Protein AF-A0A3M2B7I1-F1 (afdb_monomer_lite)

Structure (mmCIF, N/CA/C/O backbone):
data_AF-A0A3M2B7I1-F1
#
_entry.id   AF-A0A3M2B7I1-F1
#
loop_
_atom_site.group_PDB
_atom_site.id
_atom_site.type_symbol
_atom_site.label_atom_id
_atom_site.label_alt_id
_atom_site.label_comp_id
_atom_site.label_asym_id
_atom_site.label_entity_id
_atom_site.label_seq_id
_atom_site.pdbx_PDB_ins_code
_atom_site.Cartn_x
_atom_site.Cartn_y
_atom_site.Cartn_z
_atom_site.occupancy
_atom_site.B_iso_or_equiv
_atom_site.auth_seq_id
_atom_site.auth_comp_id
_atom_site.auth_asym_id
_atom_site.auth_atom_id
_atom_site.pdbx_PDB_model_num
ATOM 1 N N . MET A 1 1 ? -0.253 -4.538 -12.760 1.00 85.25 1 MET A N 1
ATOM 2 C CA . MET A 1 1 ? -0.481 -3.279 -12.029 1.00 85.25 1 MET A CA 1
ATOM 3 C C . MET A 1 1 ? -0.613 -3.438 -10.517 1.00 85.25 1 MET A C 1
ATOM 5 O O . MET A 1 1 ? 0.193 -2.849 -9.821 1.00 85.25 1 MET A O 1
ATOM 9 N N . VAL A 1 2 ? -1.592 -4.171 -9.969 1.00 91.19 2 VAL A N 1
ATOM 10 C CA . VAL A 1 2 ? -1.825 -4.204 -8.505 1.00 91.19 2 VAL A CA 1
ATOM 11 C C . VAL A 1 2 ? -1.561 -5.592 -7.932 1.00 91.19 2 VAL A C 1
ATOM 13 O O . VAL A 1 2 ? -2.029 -6.584 -8.485 1.00 91.19 2 VAL A O 1
ATOM 16 N N . GLY A 1 3 ? -0.833 -5.653 -6.818 1.00 89.94 3 GLY A N 1
ATOM 17 C CA . GLY A 1 3 ? -0.645 -6.856 -6.009 1.00 89.94 3 GLY A CA 1
ATOM 18 C C . GLY A 1 3 ? -1.071 -6.598 -4.568 1.00 89.94 3 GLY A C 1
ATOM 19 O O . GLY A 1 3 ? -0.859 -5.505 -4.045 1.00 89.94 3 GLY A O 1
ATOM 20 N N . SER A 1 4 ? -1.672 -7.590 -3.912 1.00 93.62 4 SER A N 1
ATOM 21 C CA . SER A 1 4 ? -2.147 -7.448 -2.533 1.00 93.62 4 SER A CA 1
ATOM 22 C C . SER A 1 4 ? -1.897 -8.692 -1.697 1.00 93.62 4 SER A C 1
ATOM 24 O O . SER A 1 4 ? -1.872 -9.803 -2.224 1.00 93.62 4 SER A O 1
ATOM 26 N N . ALA A 1 5 ? -1.781 -8.497 -0.390 1.00 94.62 5 ALA A N 1
ATOM 27 C CA . ALA A 1 5 ? -1.689 -9.544 0.607 1.00 94.62 5 ALA A CA 1
ATOM 28 C C . ALA A 1 5 ? -2.581 -9.206 1.807 1.00 94.62 5 ALA A C 1
ATOM 30 O O . ALA A 1 5 ? -2.860 -8.040 2.103 1.00 94.62 5 ALA A O 1
ATOM 31 N N . GLN A 1 6 ? -3.014 -10.252 2.507 1.00 96.94 6 GLN A N 1
ATOM 32 C CA . GLN A 1 6 ? -3.879 -10.130 3.669 1.00 96.94 6 GLN A CA 1
ATOM 33 C C . GLN A 1 6 ? -3.357 -10.988 4.815 1.00 96.94 6 GLN A C 1
ATOM 35 O O . GLN A 1 6 ? -2.949 -12.132 4.612 1.00 96.94 6 GLN A O 1
ATOM 40 N N . VAL A 1 7 ? -3.468 -10.476 6.037 1.00 97.31 7 VAL A N 1
ATOM 41 C CA . VAL A 1 7 ? -3.333 -11.274 7.259 1.00 97.31 7 VAL A CA 1
ATOM 42 C C . VAL A 1 7 ? -4.531 -11.036 8.170 1.00 97.31 7 VAL A C 1
ATOM 44 O O . VAL A 1 7 ? -5.044 -9.923 8.267 1.00 97.31 7 VAL A O 1
ATOM 47 N N . ARG A 1 8 ? -4.988 -12.088 8.851 1.00 97.31 8 ARG A N 1
ATOM 48 C CA . ARG A 1 8 ? -6.066 -12.018 9.841 1.00 97.31 8 ARG A CA 1
ATOM 49 C C . ARG A 1 8 ? -5.538 -12.427 11.208 1.00 97.31 8 ARG A C 1
ATOM 51 O O . ARG A 1 8 ? -4.945 -13.492 11.346 1.00 97.31 8 ARG A O 1
ATOM 58 N N . VAL A 1 9 ? -5.794 -11.602 12.219 1.00 96.31 9 VAL A N 1
ATOM 59 C CA . VAL A 1 9 ? -5.434 -11.864 13.617 1.00 96.31 9 VAL A CA 1
ATOM 60 C C . VAL A 1 9 ? -6.684 -11.686 14.474 1.00 96.31 9 VAL A C 1
ATOM 62 O O . VAL A 1 9 ? -7.175 -10.576 14.679 1.00 96.31 9 VAL A O 1
ATOM 65 N N . GLY A 1 10 ? -7.244 -12.802 14.946 1.00 96.00 10 GLY A N 1
ATOM 66 C CA . GLY A 1 10 ? -8.512 -12.813 15.674 1.00 96.00 10 GLY A CA 1
ATOM 67 C C . GLY A 1 10 ? -9.656 -12.198 14.856 1.00 96.00 10 GLY A C 1
ATOM 68 O O . GLY A 1 10 ? -10.046 -12.714 13.803 1.00 96.00 10 GLY A O 1
ATOM 69 N N . ARG A 1 11 ? -10.207 -11.086 15.357 1.00 96.38 11 ARG A N 1
ATOM 70 C CA . ARG A 1 11 ? -11.300 -10.334 14.712 1.00 96.38 11 ARG A CA 1
ATOM 71 C C . ARG A 1 11 ? -10.823 -9.205 13.794 1.00 96.38 11 ARG A C 1
ATOM 73 O O . ARG A 1 11 ? -11.664 -8.585 13.155 1.00 96.38 11 ARG A O 1
ATOM 80 N N . ALA A 1 12 ? -9.519 -8.947 13.722 1.00 95.69 12 ALA A N 1
ATOM 81 C CA . ALA A 1 12 ? -8.943 -7.923 12.860 1.00 95.69 12 ALA A CA 1
ATOM 82 C C . ALA A 1 12 ? -8.343 -8.547 11.596 1.00 95.69 12 ALA A C 1
ATOM 84 O O . ALA A 1 12 ? -7.818 -9.664 11.630 1.00 95.69 12 ALA A O 1
ATOM 85 N N . PHE A 1 13 ? -8.383 -7.807 10.492 1.00 95.81 13 PHE A N 1
ATOM 86 C CA . PHE A 1 13 ? -7.628 -8.119 9.285 1.00 95.81 13 PHE A CA 1
ATOM 87 C C . PHE A 1 13 ? -6.809 -6.899 8.862 1.00 95.81 13 PHE A C 1
ATOM 89 O O . PHE A 1 13 ? -7.205 -5.759 9.094 1.00 95.81 13 PHE A O 1
ATOM 96 N N . LEU A 1 14 ? -5.652 -7.161 8.267 1.00 95.00 14 LEU A N 1
ATOM 97 C CA . LEU A 1 14 ? -4.802 -6.176 7.621 1.00 95.00 14 LEU A CA 1
ATOM 98 C C . LEU A 1 14 ? -4.731 -6.550 6.143 1.00 95.00 14 LEU A C 1
ATOM 100 O O . LEU A 1 14 ? -4.214 -7.616 5.808 1.00 95.00 14 LEU A O 1
ATOM 104 N N . GLN A 1 15 ? -5.249 -5.665 5.296 1.00 94.88 15 GLN A N 1
ATOM 105 C CA . GLN A 1 15 ? -5.101 -5.710 3.845 1.00 94.88 15 GLN A CA 1
ATOM 106 C C . GLN A 1 15 ? -4.035 -4.688 3.456 1.00 94.88 15 GLN A C 1
ATOM 108 O O . GLN A 1 15 ? -4.133 -3.521 3.833 1.00 94.88 15 GLN A O 1
ATOM 113 N N . HIS A 1 16 ? -3.018 -5.116 2.717 1.00 95.38 16 HIS A N 1
ATOM 114 C CA . HIS A 1 16 ? -2.005 -4.215 2.175 1.00 95.38 16 HIS A CA 1
ATOM 115 C C . HIS A 1 16 ? -1.591 -4.661 0.774 1.00 95.38 16 HIS A C 1
ATOM 117 O O . HIS A 1 16 ? -1.910 -5.763 0.331 1.00 95.38 16 HIS A O 1
ATOM 123 N N . GLY A 1 17 ? -0.888 -3.800 0.051 1.00 93.75 17 GLY A N 1
ATOM 124 C CA . GLY A 1 17 ? -0.485 -4.102 -1.311 1.00 93.75 17 GLY A CA 1
ATOM 125 C C . GLY A 1 17 ? 0.387 -3.021 -1.913 1.00 93.75 17 GLY A C 1
ATOM 126 O O . GLY A 1 17 ? 0.785 -2.071 -1.238 1.00 93.75 17 GLY A O 1
ATOM 127 N N . SER A 1 18 ? 0.657 -3.191 -3.197 1.00 92.81 18 SER A N 1
ATOM 128 C CA . SER A 1 18 ? 1.445 -2.274 -4.008 1.00 92.81 18 SER A CA 1
ATOM 129 C C . SER A 1 18 ? 0.719 -2.020 -5.324 1.00 92.81 18 SER A C 1
ATOM 131 O O . SER A 1 18 ? 0.129 -2.934 -5.908 1.00 92.81 18 SER A O 1
ATOM 133 N N . ILE A 1 19 ? 0.768 -0.772 -5.780 1.00 93.62 19 ILE A N 1
ATOM 134 C CA . ILE A 1 19 ? 0.294 -0.344 -7.095 1.00 93.62 19 ILE A CA 1
ATOM 135 C C . ILE A 1 19 ? 1.539 0.010 -7.905 1.00 93.62 19 ILE A C 1
ATOM 137 O O . ILE A 1 19 ? 2.322 0.858 -7.485 1.00 93.62 19 ILE A O 1
ATOM 141 N N . LEU A 1 20 ? 1.725 -0.651 -9.043 1.00 93.38 20 LEU A N 1
ATOM 142 C CA . LEU A 1 20 ? 2.796 -0.367 -9.992 1.00 93.38 20 LEU A CA 1
ATOM 143 C C . LEU A 1 20 ? 2.446 0.912 -10.762 1.00 93.38 20 LEU A C 1
ATOM 145 O O . LEU A 1 20 ? 1.617 0.880 -11.676 1.00 93.38 20 LEU A O 1
ATOM 149 N N . VAL A 1 21 ? 3.020 2.039 -10.338 1.00 94.44 21 VAL A N 1
ATOM 150 C CA . VAL A 1 21 ? 2.752 3.354 -10.940 1.00 94.44 21 VAL A CA 1
ATOM 151 C C . VAL A 1 21 ? 3.487 3.502 -12.272 1.00 94.44 21 VAL A C 1
ATOM 153 O O . VAL A 1 21 ? 2.852 3.820 -13.272 1.00 94.44 21 VAL A O 1
ATOM 156 N N . GLU A 1 22 ? 4.780 3.191 -12.279 1.00 92.69 22 GLU A N 1
ATOM 157 C CA . GLU A 1 22 ? 5.685 3.139 -13.435 1.00 92.69 22 GLU A CA 1
ATOM 158 C C . GLU A 1 22 ? 6.399 1.775 -13.439 1.00 92.69 22 GLU A C 1
ATOM 160 O O . GLU A 1 22 ? 6.340 1.061 -12.434 1.00 92.69 22 GLU A O 1
ATOM 165 N N . ASP A 1 23 ? 7.041 1.390 -14.548 1.00 86.50 23 ASP A N 1
ATOM 166 C CA . ASP A 1 23 ? 7.780 0.122 -14.641 1.00 86.50 23 ASP A CA 1
ATOM 167 C C . ASP A 1 23 ? 9.284 0.340 -14.433 1.00 86.50 23 ASP A C 1
ATOM 169 O O . ASP A 1 23 ? 9.961 0.954 -15.254 1.00 86.50 23 ASP A O 1
ATOM 173 N N . ASP A 1 24 ? 9.801 -0.194 -13.331 1.00 81.94 24 ASP A N 1
ATOM 174 C CA . ASP A 1 24 ? 11.226 -0.314 -13.006 1.00 81.94 24 ASP A CA 1
ATOM 175 C C . ASP A 1 24 ? 11.613 -1.773 -12.687 1.00 81.94 24 ASP A C 1
ATOM 177 O O . ASP A 1 24 ? 12.658 -2.063 -12.095 1.00 81.94 24 ASP A O 1
ATOM 181 N N . GLN A 1 25 ? 10.752 -2.724 -13.056 1.00 80.19 25 GLN A N 1
ATOM 182 C CA . GLN A 1 25 ? 10.799 -4.088 -12.533 1.00 80.19 25 GLN A CA 1
ATOM 183 C C . GLN A 1 25 ? 11.942 -4.926 -13.124 1.00 80.19 25 GLN A C 1
ATOM 185 O O . GLN A 1 25 ? 12.229 -6.007 -12.610 1.00 80.19 25 GLN A O 1
ATOM 190 N N . GLU A 1 26 ? 12.652 -4.418 -14.136 1.00 79.25 26 GLU A N 1
ATOM 191 C CA . GLU A 1 26 ? 13.925 -4.981 -14.613 1.00 79.25 26 GLU A CA 1
ATOM 192 C C . GLU A 1 26 ? 14.945 -5.138 -13.466 1.00 79.25 26 GLU A C 1
ATOM 194 O O . GLU A 1 26 ? 15.699 -6.112 -13.420 1.00 79.25 26 GLU A O 1
ATOM 199 N N . VAL A 1 27 ? 14.921 -4.245 -12.467 1.00 80.25 27 VAL A N 1
ATOM 200 C CA . VAL A 1 27 ? 15.792 -4.337 -11.280 1.00 80.25 27 VAL A CA 1
ATOM 201 C C . VAL A 1 27 ? 15.517 -5.609 -10.472 1.00 80.25 27 VAL A C 1
ATOM 203 O O . VAL A 1 27 ? 16.440 -6.213 -9.921 1.00 80.25 27 VAL A O 1
ATOM 206 N N . LEU A 1 28 ? 14.261 -6.061 -10.410 1.00 77.56 28 LEU A N 1
ATOM 207 C CA . LEU A 1 28 ? 13.903 -7.278 -9.680 1.00 77.56 28 LEU A CA 1
ATOM 208 C C . LEU A 1 28 ? 14.425 -8.538 -10.369 1.00 77.56 28 LEU A C 1
ATOM 210 O O . LEU A 1 28 ? 14.770 -9.505 -9.689 1.00 77.56 28 LEU A O 1
ATOM 214 N N . GLU A 1 29 ? 14.516 -8.526 -11.699 1.00 73.75 29 GLU A N 1
ATOM 215 C CA . GLU A 1 29 ? 15.092 -9.634 -12.461 1.00 73.75 29 GLU A CA 1
ATOM 216 C C . GLU A 1 29 ? 16.570 -9.817 -12.113 1.00 73.75 29 GLU A C 1
ATOM 218 O O . GLU A 1 29 ? 17.012 -10.943 -11.880 1.00 73.75 29 GLU A O 1
ATOM 223 N N . ALA A 1 30 ? 17.306 -8.712 -11.956 1.00 75.69 30 ALA A N 1
ATOM 224 C CA . ALA A 1 30 ? 18.705 -8.733 -11.537 1.00 75.69 30 ALA A CA 1
ATOM 225 C C . ALA A 1 30 ? 18.909 -9.207 -10.082 1.00 75.69 30 ALA A C 1
ATOM 227 O O . ALA A 1 30 ? 19.960 -9.757 -9.752 1.00 75.69 30 ALA A O 1
ATOM 228 N N . LEU A 1 31 ? 17.917 -9.015 -9.203 1.00 77.12 31 LEU A N 1
ATOM 229 C CA . LEU A 1 31 ? 17.979 -9.396 -7.784 1.00 77.12 31 LEU A CA 1
ATOM 230 C C . LEU A 1 31 ? 17.497 -10.829 -7.501 1.00 77.12 31 LEU A C 1
ATOM 232 O O . LEU A 1 31 ? 17.599 -11.302 -6.364 1.00 77.12 31 LEU A O 1
ATOM 236 N N . ARG A 1 32 ? 16.973 -11.546 -8.502 1.00 76.38 32 ARG A N 1
ATO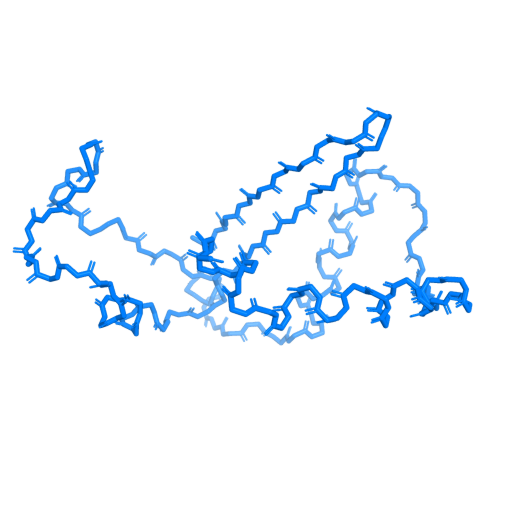M 237 C CA . ARG A 1 32 ? 16.477 -12.918 -8.338 1.00 76.38 32 ARG A CA 1
ATOM 238 C C . ARG A 1 32 ? 17.645 -13.888 -8.094 1.00 76.38 32 ARG A C 1
ATOM 240 O O . ARG A 1 32 ? 18.350 -14.289 -9.015 1.00 76.38 32 ARG A O 1
ATOM 247 N N . ALA A 1 33 ? 17.851 -14.286 -6.837 1.00 61.78 33 ALA A N 1
ATOM 248 C CA . ALA A 1 33 ? 18.880 -15.257 -6.457 1.00 61.78 33 ALA A CA 1
ATOM 249 C C . ALA A 1 33 ? 18.604 -16.648 -7.070 1.00 61.78 33 ALA A C 1
ATOM 251 O O . ALA A 1 33 ? 17.508 -17.185 -6.910 1.00 61.78 33 ALA A O 1
ATOM 252 N N . GLY A 1 34 ? 19.608 -17.236 -7.736 1.00 56.03 34 GLY A N 1
ATOM 253 C CA . GLY A 1 34 ? 19.498 -18.533 -8.425 1.00 56.03 34 GLY A CA 1
ATOM 254 C C . GLY A 1 34 ? 19.273 -18.430 -9.937 1.00 56.03 34 GLY A C 1
ATOM 255 O O . GLY A 1 34 ? 18.493 -19.206 -10.477 1.00 56.03 34 GLY A O 1
ATOM 256 N N . GLY A 1 35 ? 19.926 -17.465 -10.597 1.00 45.88 35 GLY A N 1
ATOM 257 C CA . GLY A 1 35 ? 19.842 -17.196 -12.034 1.00 45.88 35 GLY A CA 1
ATOM 258 C C . GLY A 1 35 ? 20.207 -18.377 -12.936 1.00 45.88 35 GLY A C 1
ATOM 259 O O . GLY A 1 35 ? 21.265 -18.389 -13.553 1.00 45.88 35 GLY A O 1
ATOM 260 N N . GLU A 1 36 ? 19.290 -19.322 -13.091 1.00 48.78 36 GLU A N 1
ATOM 261 C CA . GLU A 1 36 ? 19.049 -19.919 -14.393 1.00 48.78 36 GLU A CA 1
ATOM 262 C C . GLU A 1 36 ? 17.952 -19.093 -15.060 1.00 48.78 36 GL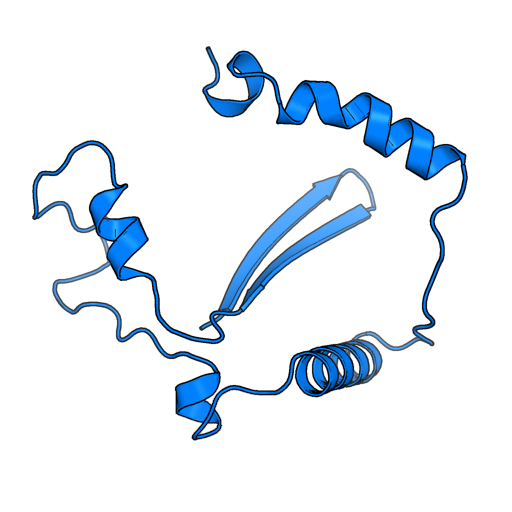U A C 1
ATOM 264 O O . GLU A 1 36 ? 16.788 -19.098 -14.645 1.00 48.78 36 GLU A O 1
ATOM 269 N N . ALA A 1 37 ? 18.347 -18.332 -16.081 1.00 47.88 37 ALA A N 1
ATOM 270 C CA . ALA A 1 37 ? 17.422 -17.738 -17.030 1.00 47.88 37 ALA A CA 1
ATOM 271 C C . ALA A 1 37 ? 16.620 -18.883 -17.673 1.00 47.88 37 ALA A C 1
ATOM 273 O O . ALA A 1 37 ? 17.100 -19.539 -18.591 1.00 47.88 37 ALA A O 1
ATOM 274 N N . GLY A 1 38 ? 15.447 -19.201 -17.123 1.00 47.31 38 GLY A N 1
ATOM 275 C CA . GLY A 1 38 ? 14.647 -20.333 -17.597 1.00 47.31 38 GLY A CA 1
ATOM 276 C C . GLY A 1 38 ? 13.717 -20.983 -16.577 1.00 47.31 38 GLY A C 1
ATOM 277 O O . GLY A 1 38 ? 12.816 -21.707 -16.990 1.00 47.31 38 GLY A O 1
ATOM 278 N N . HIS A 1 39 ? 13.859 -20.727 -15.270 1.00 45.03 39 HIS A N 1
ATOM 279 C CA . HIS A 1 39 ? 12.875 -21.230 -14.303 1.00 45.03 39 HIS A CA 1
ATOM 280 C C . HIS A 1 39 ? 11.668 -20.284 -14.221 1.00 45.03 39 HIS A C 1
ATOM 282 O O . HIS A 1 39 ? 11.530 -19.455 -13.309 1.00 45.03 39 HIS A O 1
ATOM 288 N N . GLU A 1 40 ? 10.795 -20.383 -15.222 1.00 50.06 40 GLU A N 1
ATOM 289 C CA . GLU A 1 40 ? 9.426 -19.902 -15.088 1.00 50.06 40 GLU A CA 1
ATOM 290 C C . GLU A 1 40 ? 8.763 -20.637 -13.916 1.00 50.06 40 GLU A C 1
ATOM 292 O O . GLU A 1 40 ? 8.856 -21.866 -13.831 1.00 50.06 40 GLU A O 1
ATOM 297 N N . PRO A 1 41 ? 8.130 -19.925 -12.966 1.00 46.34 41 PRO A N 1
ATOM 298 C CA . PRO A 1 41 ? 7.316 -20.595 -11.966 1.00 46.34 41 PRO A CA 1
ATOM 299 C C . PRO A 1 41 ? 6.266 -21.459 -12.691 1.00 46.34 41 PRO A C 1
ATOM 301 O O . PRO A 1 41 ? 5.626 -20.968 -13.626 1.00 46.34 41 PRO A O 1
ATOM 304 N N . PRO A 1 42 ? 6.083 -22.736 -12.304 1.00 38.75 42 PRO A N 1
ATOM 305 C CA . PRO A 1 42 ? 5.165 -23.632 -12.996 1.00 38.75 42 PRO A CA 1
ATOM 306 C C . PRO A 1 42 ? 3.759 -23.019 -13.015 1.00 38.75 42 PRO A C 1
ATOM 308 O O . PRO A 1 42 ? 3.158 -22.800 -11.965 1.00 38.75 42 PRO A O 1
ATOM 311 N N . GLY A 1 43 ? 3.262 -22.710 -14.216 1.00 45.38 43 GLY A N 1
ATOM 312 C CA . GLY A 1 43 ? 1.957 -22.077 -14.442 1.00 45.38 43 GLY A CA 1
ATOM 313 C C . GLY A 1 43 ? 2.001 -20.663 -15.032 1.00 45.38 43 GLY A C 1
ATOM 314 O O . GLY A 1 43 ? 0.960 -20.170 -15.457 1.00 45.38 43 GLY A O 1
ATOM 315 N N . VAL A 1 44 ? 3.174 -20.028 -15.118 1.00 48.56 44 VAL A N 1
ATOM 316 C CA . VAL A 1 44 ? 3.375 -18.788 -15.886 1.00 48.56 44 VAL A CA 1
ATOM 317 C C . VAL A 1 44 ? 4.115 -19.183 -17.154 1.00 48.56 44 VAL A C 1
ATOM 319 O O . VAL A 1 44 ? 5.331 -19.281 -17.143 1.00 48.56 44 VAL A O 1
ATOM 322 N N . GLY A 1 45 ? 3.378 -19.560 -18.199 1.00 41.50 45 GLY A N 1
ATOM 323 C CA . GLY A 1 45 ? 3.998 -19.918 -19.474 1.00 41.50 45 GLY A CA 1
ATOM 324 C C . GLY A 1 45 ? 4.690 -18.721 -20.124 1.00 41.50 45 GLY A C 1
ATOM 325 O O . GLY A 1 45 ? 4.223 -17.602 -19.924 1.00 41.50 45 GLY A O 1
ATOM 326 N N . ALA A 1 46 ? 5.724 -19.030 -20.918 1.00 41.78 46 ALA A N 1
ATOM 327 C CA . ALA A 1 46 ? 6.606 -18.248 -21.805 1.00 41.78 46 ALA A CA 1
ATOM 328 C C . ALA A 1 46 ? 6.020 -17.052 -22.576 1.00 41.78 46 ALA A C 1
ATOM 330 O O . ALA A 1 46 ? 6.253 -16.866 -23.770 1.00 41.78 46 ALA A O 1
ATOM 331 N N . GLY A 1 47 ? 5.288 -16.200 -21.887 1.00 43.00 47 GLY A N 1
ATOM 332 C CA . GLY A 1 47 ? 4.937 -14.858 -22.278 1.00 43.00 47 GLY A CA 1
ATOM 333 C C . GLY A 1 47 ? 5.166 -14.024 -21.039 1.00 43.00 47 GLY A C 1
ATOM 334 O O . GLY A 1 47 ? 4.425 -14.171 -20.069 1.00 43.00 47 GLY A O 1
ATOM 335 N N . ALA A 1 48 ? 6.206 -13.186 -21.058 1.00 50.66 48 ALA A N 1
ATOM 336 C CA . ALA A 1 48 ? 6.378 -12.112 -20.091 1.00 50.66 48 ALA A CA 1
ATOM 337 C C . ALA A 1 48 ? 4.998 -11.509 -19.827 1.00 50.66 48 ALA A C 1
ATOM 339 O O . ALA A 1 48 ? 4.407 -10.930 -20.740 1.00 50.66 48 ALA A O 1
ATOM 340 N N . ALA A 1 49 ? 4.435 -11.756 -18.639 1.00 55.50 49 ALA A N 1
ATOM 341 C CA . ALA A 1 49 ? 3.128 -11.230 -18.293 1.00 55.50 49 ALA A CA 1
ATOM 342 C C . ALA A 1 49 ? 3.222 -9.728 -18.533 1.00 55.50 49 ALA A C 1
ATOM 344 O O . ALA A 1 49 ? 4.020 -9.072 -17.865 1.00 55.50 49 ALA A O 1
ATOM 345 N N . THR A 1 50 ? 2.512 -9.223 -19.547 1.00 64.62 50 THR A N 1
ATOM 346 C CA . THR A 1 50 ? 2.616 -7.825 -19.952 1.00 64.62 50 THR A CA 1
ATOM 347 C C . THR A 1 50 ? 2.320 -6.992 -18.718 1.00 64.62 50 THR A C 1
ATOM 349 O O . THR A 1 50 ? 1.206 -7.014 -18.182 1.00 64.62 50 THR A O 1
ATOM 352 N N . ARG A 1 51 ? 3.363 -6.355 -18.187 1.00 77.75 51 ARG A N 1
ATOM 353 C CA . ARG A 1 51 ? 3.262 -5.537 -16.991 1.00 77.75 51 ARG A CA 1
ATOM 354 C C . ARG A 1 51 ? 2.525 -4.291 -17.430 1.00 77.75 51 ARG A C 1
ATOM 356 O O . ARG A 1 51 ? 3.017 -3.549 -18.257 1.00 77.75 51 ARG A O 1
ATOM 363 N N . VAL A 1 52 ? 1.315 -4.123 -16.919 1.00 8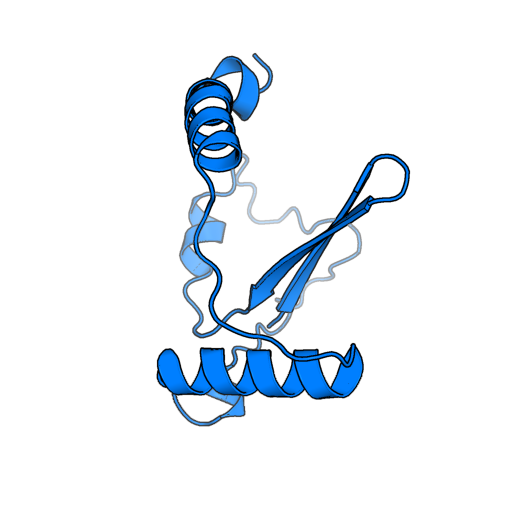8.50 52 VAL A N 1
ATOM 364 C CA . VAL A 1 52 ? 0.571 -2.878 -17.093 1.00 88.50 52 VAL A CA 1
ATOM 365 C C . VAL A 1 52 ? 0.819 -2.018 -15.863 1.00 88.50 52 VAL A C 1
ATOM 367 O O . VAL A 1 52 ? 0.622 -2.488 -14.729 1.00 88.50 52 VAL A O 1
ATOM 370 N N . THR A 1 53 ? 1.249 -0.789 -16.101 1.00 93.38 53 THR A N 1
ATOM 371 C CA . THR A 1 53 ? 1.466 0.275 -15.119 1.00 93.38 53 THR A CA 1
ATOM 372 C C . THR A 1 53 ? 0.272 1.222 -15.077 1.00 93.38 53 THR A C 1
ATOM 374 O O . THR A 1 53 ? -0.548 1.277 -15.997 1.00 93.38 53 THR A O 1
ATOM 377 N N . LEU A 1 54 ? 0.164 1.995 -13.999 1.00 95.31 54 LEU A N 1
ATOM 378 C CA . LEU A 1 54 ? -0.861 3.030 -13.912 1.00 95.31 54 LEU A CA 1
ATOM 379 C C . LEU A 1 54 ? -0.591 4.172 -14.901 1.00 95.31 54 LEU A C 1
ATOM 381 O O . LEU A 1 54 ? -1.534 4.688 -15.496 1.00 95.31 54 LEU A O 1
ATOM 385 N N . ALA A 1 55 ? 0.678 4.533 -15.106 1.00 95.38 55 ALA A N 1
ATOM 386 C CA . ALA A 1 55 ? 1.064 5.577 -16.045 1.00 95.38 55 ALA A CA 1
ATOM 387 C C . ALA A 1 55 ? 0.638 5.247 -17.485 1.00 95.38 55 ALA A C 1
ATOM 389 O O . ALA A 1 55 ? 0.086 6.107 -18.167 1.00 95.38 55 ALA A O 1
ATOM 390 N N . GLU A 1 56 ? 0.807 3.999 -17.932 1.00 94.31 56 GLU A N 1
ATOM 391 C CA . GLU A 1 56 ? 0.351 3.558 -19.260 1.00 94.31 56 GLU A CA 1
ATOM 392 C C . GLU A 1 56 ? -1.167 3.680 -19.425 1.00 94.31 56 GLU A C 1
ATOM 394 O O . GLU A 1 56 ? -1.638 4.123 -20.470 1.00 94.31 56 GLU A O 1
ATOM 399 N N . LEU A 1 57 ? -1.941 3.326 -18.392 1.00 94.75 57 LEU A N 1
ATOM 400 C CA . LEU A 1 57 ? -3.404 3.419 -18.435 1.00 94.75 57 LEU A CA 1
ATOM 401 C C . LEU A 1 57 ? -3.910 4.864 -18.447 1.00 94.75 57 LEU A C 1
ATOM 403 O O . LEU A 1 57 ? -4.953 5.141 -19.036 1.00 94.75 57 LEU A O 1
ATOM 407 N N . LEU A 1 58 ? -3.194 5.774 -17.786 1.00 95.75 58 LEU A N 1
ATOM 408 C CA . LEU A 1 58 ? -3.562 7.188 -17.692 1.00 95.75 58 LEU A CA 1
ATOM 409 C C . LEU A 1 58 ? -2.943 8.051 -18.804 1.00 95.75 58 LEU A C 1
ATOM 411 O O . LEU A 1 58 ? -3.309 9.217 -18.939 1.00 95.75 58 LEU A O 1
ATOM 415 N N . GLY A 1 59 ? -2.019 7.500 -19.598 1.00 96.56 59 GLY A N 1
ATOM 416 C CA . GLY A 1 59 ? -1.246 8.253 -20.589 1.00 96.56 59 GLY A CA 1
ATOM 417 C C . GLY A 1 59 ? -0.184 9.175 -19.975 1.00 96.56 59 GLY A C 1
ATOM 418 O O . GLY A 1 59 ? 0.254 10.122 -20.627 1.00 96.56 59 GLY A O 1
ATOM 419 N N . GLY A 1 60 ? 0.218 8.925 -18.728 1.00 95.62 60 GLY A N 1
ATOM 420 C CA . GLY A 1 60 ? 1.212 9.701 -17.991 1.00 95.62 60 GLY A CA 1
ATOM 421 C C . GLY A 1 60 ? 1.217 9.381 -16.495 1.00 95.62 60 GLY A C 1
ATOM 422 O O . GLY A 1 60 ? 0.245 8.856 -15.951 1.00 95.62 60 GLY A O 1
ATOM 423 N N . THR A 1 61 ? 2.320 9.701 -15.820 1.00 96.69 61 THR A N 1
ATOM 424 C CA . THR A 1 61 ? 2.499 9.428 -14.389 1.00 96.69 61 THR A CA 1
ATOM 425 C C . THR A 1 61 ? 1.584 10.324 -13.553 1.00 96.69 61 THR A C 1
ATOM 427 O O . THR A 1 61 ? 1.681 11.552 -13.651 1.00 96.69 61 THR A O 1
ATOM 430 N N . PRO A 1 62 ? 0.687 9.756 -12.725 1.00 96.19 62 PRO A N 1
ATOM 431 C CA . PRO A 1 62 ? -0.201 10.559 -11.902 1.00 96.19 62 PRO A CA 1
ATOM 432 C C . PRO A 1 62 ? 0.582 11.296 -10.817 1.00 96.19 62 PRO A C 1
ATOM 434 O O . PRO A 1 62 ? 1.515 10.759 -10.216 1.00 96.19 62 PRO A O 1
ATOM 437 N N . GLU A 1 63 ? 0.148 12.513 -10.500 1.00 97.31 63 GLU A N 1
ATOM 438 C CA . GLU A 1 63 ? 0.641 13.208 -9.317 1.00 97.31 63 GLU A CA 1
ATOM 439 C C . GLU A 1 63 ? 0.280 12.412 -8.054 1.00 97.31 63 GLU A C 1
ATOM 441 O O . GLU A 1 63 ? -0.855 11.954 -7.889 1.00 97.31 63 GLU A O 1
ATOM 446 N N . ARG A 1 64 ? 1.233 12.288 -7.124 1.00 95.06 64 ARG A N 1
ATOM 447 C CA . ARG A 1 64 ? 1.048 11.547 -5.872 1.00 95.06 64 ARG A CA 1
ATOM 448 C C . ARG A 1 64 ? -0.200 11.987 -5.099 1.00 95.06 64 ARG A C 1
ATOM 450 O O . ARG A 1 64 ? -0.970 11.130 -4.680 1.00 95.06 64 ARG A O 1
ATOM 457 N N . GLY A 1 65 ? -0.419 13.294 -4.938 1.00 96.50 65 GLY A N 1
ATOM 458 C CA . GLY A 1 65 ? -1.578 13.813 -4.203 1.00 96.50 65 GLY A CA 1
ATOM 459 C C . GLY A 1 65 ? -2.911 13.470 -4.875 1.00 96.50 65 GLY A C 1
ATOM 460 O O . GLY A 1 65 ? -3.877 13.127 -4.196 1.00 96.50 65 GLY A O 1
ATOM 461 N N . ALA A 1 66 ? -2.954 13.487 -6.210 1.00 96.69 66 ALA A N 1
ATOM 462 C CA . ALA A 1 66 ? -4.136 13.090 -6.970 1.00 96.69 66 ALA A CA 1
ATOM 463 C C . ALA A 1 66 ? -4.433 11.590 -6.813 1.00 96.69 66 ALA A C 1
ATOM 465 O O . ALA A 1 66 ? -5.590 11.212 -6.629 1.00 96.69 66 ALA A O 1
ATOM 466 N N . LEU A 1 67 ? -3.396 10.743 -6.824 1.00 96.56 67 LEU A N 1
ATOM 467 C CA . LEU A 1 67 ? -3.536 9.306 -6.587 1.00 96.56 67 LEU A CA 1
ATOM 468 C C . LEU A 1 67 ? -4.001 9.000 -5.155 1.00 96.56 67 LEU A C 1
ATOM 470 O O . LEU A 1 67 ? -4.926 8.214 -4.971 1.00 96.56 67 LEU A O 1
ATOM 474 N N . GLU A 1 68 ? -3.396 9.632 -4.146 1.00 94.69 68 GLU A N 1
ATOM 475 C CA . GLU A 1 68 ? -3.791 9.478 -2.738 1.00 94.69 68 GLU A CA 1
ATOM 476 C C . GLU A 1 68 ? -5.256 9.875 -2.523 1.00 94.69 68 GLU A C 1
ATOM 478 O O . GLU A 1 68 ? -6.013 9.127 -1.903 1.00 94.69 68 GLU A O 1
ATOM 483 N N . LYS A 1 69 ? -5.676 11.005 -3.104 1.00 95.19 69 LYS A N 1
ATOM 484 C CA . LYS A 1 69 ? -7.066 11.462 -3.060 1.00 95.19 69 LYS A CA 1
ATOM 485 C C . LYS A 1 69 ? -8.020 10.468 -3.728 1.00 95.19 69 LYS A C 1
ATOM 487 O O . LYS A 1 69 ? -9.013 10.091 -3.116 1.00 95.19 69 LYS A O 1
ATOM 492 N N . ALA A 1 70 ? -7.713 10.011 -4.944 1.00 96.31 70 ALA A N 1
ATOM 493 C CA . ALA A 1 70 ? -8.562 9.063 -5.667 1.00 96.31 70 ALA A CA 1
ATOM 494 C C . ALA A 1 70 ? -8.709 7.721 -4.924 1.00 96.31 70 ALA A C 1
ATOM 496 O O . ALA A 1 70 ? -9.787 7.126 -4.914 1.00 96.31 70 ALA A O 1
ATOM 497 N N . LEU A 1 71 ? -7.640 7.250 -4.271 1.00 94.56 71 LEU A N 1
ATOM 498 C CA . LEU A 1 71 ? -7.687 6.052 -3.430 1.00 94.56 71 LEU A CA 1
ATOM 499 C C . LEU A 1 71 ? -8.570 6.259 -2.198 1.00 94.56 71 LEU A C 1
ATOM 501 O O . LEU A 1 71 ? -9.364 5.377 -1.877 1.00 94.56 71 LEU A O 1
ATOM 505 N N . LEU A 1 72 ? -8.450 7.406 -1.525 1.00 94.31 72 LEU A N 1
ATOM 506 C CA . LEU A 1 72 ? -9.269 7.740 -0.360 1.00 94.31 72 LEU A CA 1
ATOM 507 C C . LEU A 1 72 ? -10.757 7.792 -0.723 1.00 94.31 72 LEU A C 1
ATOM 509 O O . LEU A 1 72 ? -11.555 7.107 -0.091 1.00 94.31 72 LEU A O 1
ATOM 513 N N . GLU A 1 73 ? -11.108 8.526 -1.782 1.00 95.06 73 GLU A N 1
ATOM 514 C CA . GLU A 1 73 ? -12.487 8.645 -2.273 1.00 95.06 73 GLU A CA 1
ATOM 515 C C . GLU A 1 73 ? -13.064 7.278 -2.671 1.00 95.06 73 GLU A C 1
ATOM 517 O O . GLU A 1 73 ? -14.206 6.957 -2.342 1.00 95.06 73 GLU A O 1
ATOM 522 N N . GLY A 1 74 ? -12.270 6.432 -3.337 1.00 95.31 74 GLY A N 1
ATOM 523 C CA . GLY A 1 74 ? -12.684 5.077 -3.702 1.00 95.31 74 GLY A CA 1
ATOM 524 C C . GLY A 1 74 ? -12.901 4.165 -2.490 1.00 95.31 74 GLY A C 1
ATOM 525 O O . GLY A 1 74 ? -13.877 3.415 -2.447 1.00 95.31 74 GLY A O 1
ATOM 526 N N . LEU A 1 75 ? -12.015 4.231 -1.491 1.00 93.81 75 LEU A N 1
ATOM 527 C CA . LEU A 1 75 ? -12.152 3.465 -0.250 1.00 93.81 75 LEU A CA 1
ATOM 528 C C . LEU A 1 75 ? -13.367 3.920 0.557 1.00 93.81 75 LEU A C 1
ATOM 530 O O . LEU A 1 75 ? -14.126 3.071 1.022 1.00 93.81 75 LEU A O 1
ATOM 534 N N . GLU A 1 76 ? -13.582 5.227 0.681 1.00 94.94 76 GLU A N 1
ATOM 535 C CA . GLU A 1 76 ? -14.749 5.799 1.352 1.00 94.94 76 GLU A CA 1
ATOM 536 C C . GLU A 1 76 ? -16.050 5.390 0.649 1.00 94.94 76 GLU A C 1
ATOM 538 O O . GLU A 1 76 ? -16.988 4.939 1.305 1.00 94.94 76 GLU A O 1
ATOM 543 N N . ALA A 1 77 ? -16.093 5.435 -0.686 1.00 95.94 77 ALA A N 1
ATOM 544 C CA . ALA A 1 77 ? -17.269 5.030 -1.453 1.00 95.94 77 ALA A CA 1
ATOM 545 C C . ALA A 1 77 ? -17.620 3.538 -1.293 1.00 95.94 77 ALA A C 1
ATOM 547 O O . ALA A 1 77 ? -18.798 3.180 -1.281 1.00 95.94 77 ALA A O 1
ATOM 548 N N . VAL A 1 78 ? -16.616 2.658 -1.184 1.00 96.19 78 VAL A N 1
ATOM 549 C CA . VAL A 1 78 ? -16.822 1.199 -1.117 1.00 96.19 78 VAL A CA 1
ATOM 550 C C . VAL A 1 78 ? -17.028 0.700 0.313 1.00 96.19 78 VAL A C 1
ATOM 552 O O . VAL A 1 78 ? -17.865 -0.171 0.548 1.00 96.19 78 VAL A O 1
ATOM 555 N N . LEU A 1 79 ? -16.250 1.209 1.269 1.00 93.75 79 LEU A N 1
ATOM 556 C CA . LEU A 1 79 ? -16.254 0.745 2.660 1.00 93.75 79 LEU A CA 1
ATOM 557 C C . LEU A 1 79 ? -17.152 1.596 3.564 1.00 93.75 79 LEU A C 1
ATOM 559 O O . LEU A 1 79 ? -17.500 1.161 4.663 1.00 93.75 79 LEU A O 1
ATOM 563 N N . GLY A 1 80 ? -17.547 2.782 3.100 1.00 93.12 80 GLY A N 1
ATOM 564 C CA . GLY A 1 80 ? -18.292 3.757 3.880 1.00 93.12 80 GLY A CA 1
ATOM 565 C C . GLY A 1 80 ? -17.466 4.390 5.003 1.00 93.12 80 GLY A C 1
ATOM 566 O O . GLY A 1 80 ? -16.264 4.155 5.159 1.00 93.12 80 GLY A O 1
ATOM 567 N N . GLY A 1 81 ? -18.158 5.179 5.825 1.00 90.25 81 GLY A N 1
ATOM 568 C CA . GLY A 1 81 ? -17.565 5.939 6.927 1.00 90.25 81 GLY A CA 1
ATOM 569 C C . GLY A 1 81 ? -17.027 7.299 6.487 1.00 90.25 81 GLY A C 1
ATOM 570 O O . GLY A 1 81 ? -17.195 7.691 5.343 1.00 90.25 81 GLY A O 1
ATOM 571 N N . THR A 1 82 ? -16.400 8.012 7.421 1.00 88.50 82 THR A N 1
ATOM 572 C CA . THR A 1 82 ? -15.700 9.278 7.165 1.00 88.50 82 THR A CA 1
ATOM 573 C C . THR A 1 82 ? -14.224 9.051 7.442 1.00 88.50 82 THR A C 1
ATOM 575 O O . THR A 1 82 ? -13.865 8.578 8.525 1.00 88.50 82 THR A O 1
ATOM 578 N N . TRP A 1 83 ? -13.381 9.344 6.458 1.00 91.00 83 TRP A N 1
ATOM 579 C CA . TRP A 1 83 ? -11.955 9.050 6.514 1.00 91.00 83 TRP A CA 1
ATOM 580 C C . TRP A 1 83 ? -11.162 10.346 6.643 1.00 91.00 83 TRP A C 1
ATOM 582 O O . TRP A 1 83 ? -10.897 11.030 5.662 1.00 91.00 83 TRP A O 1
ATOM 592 N N . GLU A 1 84 ? -10.757 10.663 7.868 1.00 88.56 84 GLU A N 1
ATOM 593 C CA . GLU A 1 84 ? -9.959 11.851 8.167 1.00 88.56 84 GLU A CA 1
ATOM 594 C C . GLU A 1 84 ? -8.496 11.477 8.444 1.00 88.56 84 GLU A C 1
ATOM 596 O O . GLU A 1 84 ? -8.229 10.400 8.997 1.00 88.56 84 GLU A O 1
ATOM 601 N N . PRO A 1 85 ? -7.529 12.357 8.123 1.00 88.31 85 PRO A N 1
ATOM 602 C CA . PRO A 1 85 ? -6.148 12.186 8.548 1.00 88.31 85 PRO A CA 1
ATOM 603 C C . PRO A 1 85 ? -6.053 11.982 10.066 1.00 88.31 85 PRO A C 1
ATOM 605 O O . PRO A 1 85 ? -6.394 12.857 10.862 1.00 88.31 85 PRO A O 1
ATOM 608 N N . GLY A 1 86 ? -5.574 10.809 10.474 1.00 87.12 86 GLY A N 1
ATOM 609 C CA . GLY A 1 86 ? -5.318 10.484 11.874 1.00 87.12 86 GLY A CA 1
ATOM 610 C C . GLY A 1 86 ? -3.861 10.728 12.262 1.00 87.12 86 GLY A C 1
ATOM 611 O O . GLY A 1 86 ? -2.953 10.551 11.451 1.00 87.12 86 GLY A O 1
ATOM 612 N N . ALA A 1 87 ? -3.626 11.065 13.529 1.00 86.12 87 ALA A N 1
ATOM 613 C CA . ALA A 1 87 ? -2.301 11.002 14.138 1.00 86.12 87 ALA A CA 1
ATOM 614 C C . ALA A 1 87 ? -2.133 9.685 14.905 1.00 86.12 87 ALA A C 1
ATOM 616 O O . ALA A 1 87 ? -3.095 9.125 15.440 1.00 86.12 87 ALA A O 1
ATOM 617 N N . TYR A 1 88 ? -0.902 9.184 14.987 1.00 86.12 88 TYR A N 1
ATOM 618 C CA . TYR A 1 88 ? -0.606 8.075 15.884 1.00 86.12 88 TYR A CA 1
ATOM 619 C C . TYR A 1 88 ? -0.617 8.568 17.334 1.00 86.12 88 TYR A C 1
ATOM 621 O O . TYR A 1 88 ? -0.023 9.588 17.656 1.00 86.12 88 TYR A O 1
ATOM 629 N N . GLY A 1 89 ? -1.316 7.845 1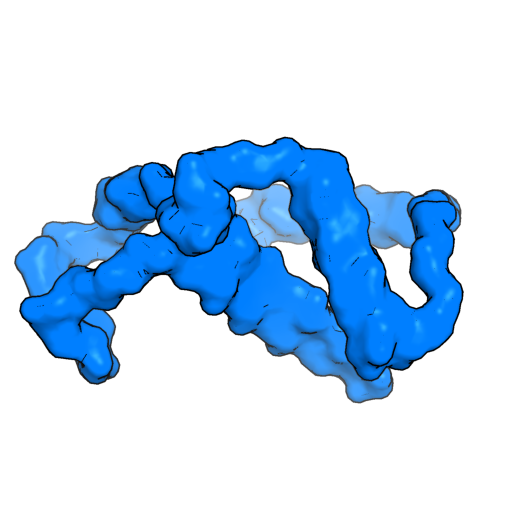8.210 1.00 84.38 89 GLY A N 1
ATOM 630 C CA . GLY A 1 89 ? -1.221 8.069 19.651 1.00 84.38 89 GLY A CA 1
ATOM 631 C C . GLY A 1 89 ? 0.074 7.481 20.236 1.00 84.38 89 GLY A C 1
ATOM 632 O O . GLY A 1 89 ? 0.666 6.582 19.625 1.00 84.38 89 GLY A O 1
ATOM 633 N N . PRO A 1 90 ? 0.470 7.897 21.452 1.00 84.56 90 PRO A N 1
ATOM 634 C CA . PRO A 1 90 ? 1.744 7.510 22.074 1.00 84.56 90 PRO A CA 1
ATOM 635 C C . P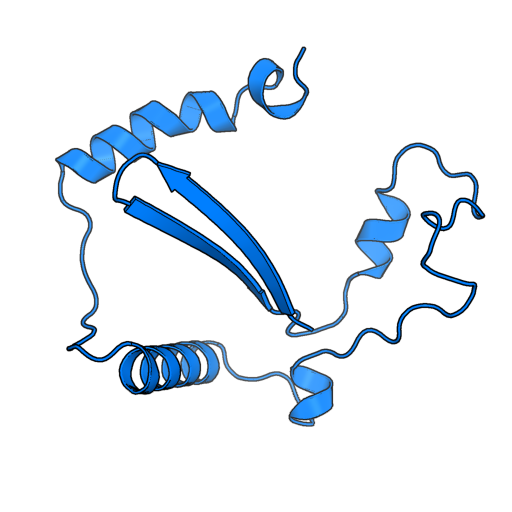RO A 1 90 ? 1.906 5.990 22.249 1.00 84.56 90 PRO A C 1
ATOM 637 O O . PRO A 1 90 ? 3.002 5.446 22.125 1.00 84.56 90 PRO A O 1
ATOM 640 N N . GLU A 1 91 ? 0.808 5.262 22.475 1.00 84.56 91 GLU A N 1
ATOM 641 C CA . GLU A 1 91 ? 0.834 3.795 22.552 1.00 84.56 91 GLU A CA 1
ATOM 642 C C . GLU A 1 91 ? 1.290 3.150 21.236 1.00 84.56 91 GLU A C 1
ATOM 644 O O . GLU A 1 91 ? 2.046 2.175 21.239 1.00 84.56 91 GLU A O 1
ATOM 649 N N . ARG A 1 92 ? 0.860 3.702 20.095 1.00 85.69 92 ARG A N 1
ATOM 650 C CA . ARG A 1 92 ? 1.207 3.180 18.771 1.00 85.69 92 ARG A CA 1
ATOM 651 C C . ARG A 1 92 ? 2.642 3.526 18.394 1.00 85.69 92 ARG A C 1
ATOM 653 O O . ARG A 1 92 ? 3.321 2.682 17.816 1.00 85.69 92 ARG A O 1
ATOM 660 N N . GLU A 1 93 ? 3.116 4.709 18.765 1.00 87.75 93 GLU A N 1
ATOM 661 C CA . GLU A 1 93 ? 4.519 5.105 18.599 1.00 87.75 93 GLU A CA 1
ATOM 662 C C . GLU A 1 93 ? 5.452 4.151 19.355 1.00 87.75 93 GLU A C 1
ATOM 664 O O . GLU A 1 93 ? 6.368 3.580 18.761 1.00 87.75 93 GLU A O 1
ATOM 669 N N . SER A 1 94 ? 5.133 3.843 20.617 1.00 87.06 94 SER A N 1
ATOM 670 C CA . SER A 1 94 ? 5.893 2.857 21.397 1.00 87.06 94 SER A CA 1
ATOM 671 C C . SER A 1 94 ? 5.897 1.468 20.742 1.00 87.06 94 SER A C 1
ATOM 673 O O . SER A 1 94 ? 6.910 0.765 20.759 1.00 87.06 94 SER A O 1
ATOM 675 N N . LEU A 1 95 ? 4.783 1.046 20.132 1.00 88.50 95 LEU A N 1
ATOM 676 C CA . LEU A 1 95 ? 4.716 -0.222 19.398 1.00 88.50 95 LEU A CA 1
ATOM 677 C C . LEU A 1 95 ? 5.571 -0.217 18.123 1.00 88.50 95 LEU A C 1
ATOM 679 O O . LEU A 1 95 ? 6.176 -1.245 17.810 1.00 88.50 95 LEU A O 1
ATOM 683 N N . ILE A 1 96 ? 5.643 0.908 17.405 1.00 88.75 96 ILE A N 1
ATOM 684 C CA . ILE A 1 96 ? 6.503 1.069 16.222 1.00 88.75 96 ILE A CA 1
ATOM 685 C C . ILE A 1 96 ? 7.968 0.893 16.626 1.00 88.75 96 ILE A C 1
ATOM 687 O O . ILE A 1 96 ? 8.671 0.070 16.036 1.00 88.75 96 ILE A O 1
ATOM 691 N N . GLU A 1 97 ? 8.412 1.581 17.679 1.00 86.44 97 GLU A N 1
ATOM 692 C CA . GLU A 1 97 ? 9.780 1.463 18.196 1.00 86.44 97 GLU A CA 1
ATOM 693 C C . GLU A 1 97 ? 10.099 0.031 18.636 1.00 86.44 97 GLU A C 1
ATOM 695 O O . GLU A 1 97 ? 11.106 -0.556 18.227 1.00 86.44 97 GLU A O 1
ATOM 700 N N . LYS A 1 98 ? 9.188 -0.586 19.398 1.00 87.56 98 LYS A N 1
ATOM 701 C CA . LYS A 1 98 ? 9.315 -1.981 19.833 1.00 87.56 98 LYS A CA 1
ATOM 702 C C . LYS A 1 98 ? 9.284 -2.977 18.682 1.00 87.56 98 LYS A C 1
ATOM 704 O O . LYS A 1 98 ? 9.732 -4.092 18.878 1.00 87.56 98 LYS A O 1
ATOM 709 N N . ARG A 1 99 ? 8.765 -2.655 17.497 1.00 92.06 99 ARG A N 1
ATOM 710 C CA . ARG A 1 99 ? 8.799 -3.571 16.340 1.00 92.06 99 ARG A CA 1
ATOM 711 C C . ARG A 1 99 ? 9.949 -3.290 15.385 1.00 92.06 99 ARG A C 1
ATOM 713 O O . ARG A 1 99 ? 10.352 -4.197 14.661 1.00 92.06 99 ARG A O 1
ATOM 720 N N . ALA A 1 100 ? 10.524 -2.092 15.420 1.00 92.12 100 ALA A N 1
ATOM 721 C CA . ALA A 1 100 ? 11.618 -1.706 14.537 1.00 92.12 100 ALA A CA 1
ATOM 722 C C . ALA A 1 100 ? 12.838 -2.637 14.650 1.00 92.12 100 ALA A C 1
ATOM 724 O O . ALA A 1 100 ? 13.453 -2.952 13.635 1.00 92.12 100 ALA A O 1
ATOM 725 N N . HIS A 1 101 ? 13.172 -3.118 15.854 1.00 90.31 101 HIS A N 1
ATOM 726 C CA . HIS A 1 101 ? 14.294 -4.049 16.032 1.00 90.31 101 HIS A CA 1
ATOM 727 C C . HIS A 1 101 ? 14.053 -5.406 15.353 1.00 90.31 101 HIS A C 1
ATOM 729 O O . HIS A 1 101 ? 14.984 -5.975 14.794 1.00 90.31 101 HIS A O 1
ATOM 735 N N . VAL A 1 102 ? 12.805 -5.892 15.340 1.00 91.81 102 VAL A N 1
ATOM 736 C CA . VAL A 1 102 ? 12.430 -7.146 14.670 1.00 91.81 102 VAL A CA 1
ATOM 737 C C . VAL A 1 102 ? 12.634 -7.010 13.166 1.00 91.81 102 VAL A C 1
ATOM 739 O O . VAL A 1 102 ? 13.316 -7.825 12.562 1.00 91.81 102 VAL A O 1
ATOM 742 N N . TYR A 1 103 ? 12.114 -5.944 12.556 1.00 92.31 103 T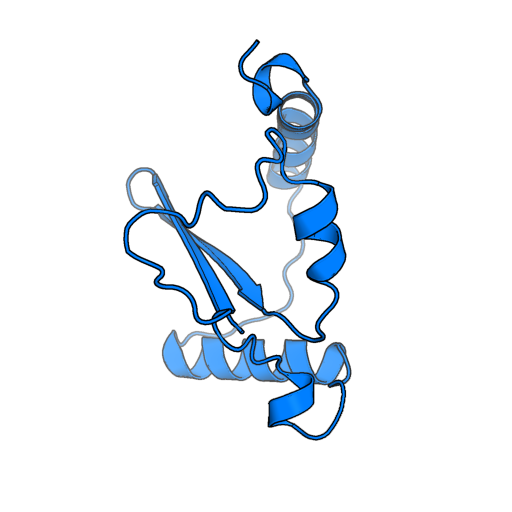YR A N 1
ATOM 743 C CA . TYR A 1 103 ? 12.218 -5.760 11.104 1.00 92.31 103 TYR A CA 1
ATOM 744 C C . TYR A 1 103 ? 13.635 -5.429 10.615 1.00 92.31 103 TYR A C 1
ATOM 746 O O . TYR A 1 103 ? 13.916 -5.587 9.433 1.00 92.31 103 TYR A O 1
ATOM 754 N N . ARG A 1 104 ? 14.531 -4.990 11.507 1.00 92.75 104 ARG A N 1
ATOM 755 C CA . ARG A 1 104 ? 15.956 -4.773 11.201 1.00 92.75 104 ARG A CA 1
ATOM 756 C C . ARG A 1 104 ? 16.825 -6.008 11.441 1.00 92.75 104 ARG A C 1
ATOM 758 O O . ARG A 1 104 ? 17.982 -6.006 11.032 1.00 92.75 104 ARG A O 1
ATOM 765 N N . SER A 1 105 ? 16.303 -7.028 12.118 1.00 93.25 105 SER A N 1
ATOM 766 C CA . SER A 1 105 ? 17.059 -8.233 12.455 1.00 93.25 105 SER A CA 1
ATOM 767 C C . SER A 1 105 ? 17.277 -9.102 11.204 1.00 93.25 105 SER A C 1
ATOM 769 O O . SER A 1 105 ? 16.313 -9.438 10.496 1.00 93.25 105 SER A O 1
ATOM 771 N N . PRO A 1 106 ? 18.532 -9.496 10.914 1.00 92.94 106 PRO A N 1
ATOM 772 C CA . PRO A 1 106 ? 18.828 -10.499 9.898 1.00 92.94 106 PRO A CA 1
ATOM 773 C C . PRO A 1 106 ? 18.176 -11.850 10.206 1.00 92.94 106 PRO A C 1
ATOM 775 O O . PRO A 1 106 ? 17.704 -12.509 9.286 1.00 92.94 106 PRO A O 1
ATOM 778 N N . GLU A 1 107 ? 18.104 -12.242 11.477 1.00 94.06 107 GLU A N 1
ATOM 779 C CA . GLU A 1 107 ? 17.478 -13.491 11.926 1.00 94.06 107 GLU A CA 1
ATOM 780 C C . GLU A 1 107 ? 15.999 -13.523 11.523 1.00 94.06 107 GLU A C 1
ATOM 782 O O . GLU A 1 107 ? 15.520 -14.494 10.942 1.00 94.06 107 GLU A O 1
ATOM 787 N N . TRP A 1 108 ? 15.283 -12.414 11.732 1.00 93.00 108 TRP A N 1
ATOM 788 C CA . TRP A 1 108 ? 13.901 -12.261 11.278 1.00 93.00 108 TRP A CA 1
ATOM 789 C C . TRP A 1 108 ? 13.777 -12.285 9.748 1.00 93.00 108 TRP A C 1
ATOM 791 O O . TRP A 1 108 ? 12.947 -13.011 9.200 1.00 93.00 108 TRP A O 1
ATOM 801 N N . THR A 1 109 ? 14.600 -11.492 9.055 1.00 92.44 109 THR A N 1
ATOM 802 C CA . THR A 1 109 ? 14.499 -11.287 7.599 1.00 92.44 109 THR A CA 1
ATOM 803 C C . THR A 1 109 ? 14.863 -12.545 6.816 1.00 92.44 109 THR A C 1
ATOM 805 O O . THR A 1 109 ? 14.166 -12.929 5.879 1.00 92.44 109 THR A O 1
ATOM 808 N N . TRP A 1 110 ? 15.948 -13.206 7.215 1.00 89.88 110 TRP A N 1
ATOM 809 C CA . TRP A 1 110 ? 16.525 -14.350 6.513 1.00 89.88 110 TRP A CA 1
ATOM 810 C C . TRP A 1 110 ? 16.146 -15.693 7.133 1.00 89.88 110 TRP A C 1
ATOM 812 O O . TRP A 1 110 ? 16.521 -16.725 6.578 1.00 89.88 110 TRP A O 1
ATOM 822 N N . ARG A 1 111 ? 15.415 -15.688 8.258 1.00 84.06 111 ARG A N 1
ATOM 823 C CA . ARG A 1 111 ? 15.078 -16.883 9.049 1.00 84.06 111 ARG A CA 1
ATOM 824 C C . ARG A 1 111 ? 16.319 -17.708 9.406 1.00 84.06 111 ARG A C 1
ATOM 826 O O . ARG A 1 111 ? 16.330 -18.922 9.206 1.00 84.06 111 ARG A O 1
ATOM 833 N N . ARG A 1 112 ? 17.367 -17.025 9.866 1.00 73.00 112 ARG A N 1
ATOM 834 C CA . ARG A 1 112 ? 18.652 -17.612 10.273 1.00 73.00 112 ARG A CA 1
ATOM 835 C C . ARG A 1 112 ? 18.829 -17.553 11.778 1.00 73.00 112 ARG A C 1
ATOM 837 O O . ARG A 1 112 ? 18.300 -16.591 12.372 1.00 73.00 112 ARG A O 1
#

Foldseek 3Di:
DKDWDKDDDPPDIDIDIDAAQDDPCVVVVVVDPPDPPDPDPPPPPDDPPPDDHNQNVVVGRDDPVVVVVVVVVVCCVPVNDDDDDDDDDPVVVVVCVVCVVLVPDPCNVVVD

Secondary structure (DSSP, 8-state):
-EEEEEEEETTEEEEEEEE--S--THHHHHH-SS--TT---TT--SS------HHHHHTSPPPHHHHHHHHHHHHHHHH-S---PPPPPHHHHHHHHHHHHHHH-HHHHHT-

Radius of gyration: 18.99 Å; chains: 1; bounding box: 38×37×45 Å

pLDDT: mean 84.02, std 16.58, range [38.75, 97.31]

Sequence (112 aa):
MVGSAQVRVGRAFLQHGSILVEDDQEVLEALRAGGEAGHEPPGVGAGAATRVTLAELLGGTPERGALEKALLEGLEAVLGGTWEPGAYGPERESLIEKRAHVYRSPEWTWRR